Protein AF-A0A496LNA7-F1 (afdb_monomer)

Secondary structure (DSSP, 8-state):
--SHHHHHHHHHHHHHTTTTTTTTSPP-EEEEE-TTS-EEEEEE--STTS--HHHHHHHHHHHHH-HHHHHHHHHHHHHHHS----SHHHHHHS---HHHHHHHHHHH-TTTTTT-EEE-

Radius of gyration: 14.03 Å; Cα contacts (8 Å, |Δi|>4): 204; chains: 1; bounding box: 36×22×43 Å

Solvent-accessible surface area (backbone atoms only — not comparable to full-atom values): 6583 Å² total; per-residue (Å²): 130,92,49,73,68,53,48,41,49,50,8,52,55,46,7,57,79,20,56,77,55,8,54,94,46,75,52,36,14,11,24,31,24,41,65,85,68,50,79,56,28,72,26,39,18,53,37,62,96,47,46,52,13,56,65,50,12,50,51,48,29,46,35,71,74,30,66,65,56,35,55,50,48,41,52,50,48,21,73,76,70,74,50,82,64,93,48,74,74,53,58,77,74,48,89,55,61,46,68,63,52,53,53,49,46,75,76,62,48,81,68,76,64,64,70,39,47,76,31,111

Sequence (120 aa):
MINDEFYMSLAIKKAWEFQILTYPNPAVGCAVLDAGGRLLSVAAHKKAGFLHAEPSAILLALCQKCEAFLSDFLREYNAALGVKFESAAELENADLEPNFTYEYILQNHGDLLKGAKAYV

Structure (mmCIF, N/CA/C/O backbone):
data_AF-A0A496LNA7-F1
#
_entry.id   AF-A0A496LNA7-F1
#
loop_
_atom_site.group_PDB
_atom_site.id
_atom_site.type_symbol
_atom_site.label_atom_id
_atom_site.label_alt_id
_atom_site.label_comp_id
_atom_site.label_asym_id
_atom_site.label_entity_id
_atom_site.label_seq_id
_atom_site.pdbx_PDB_ins_code
_atom_site.Cartn_x
_atom_site.Cartn_y
_atom_site.Cartn_z
_atom_site.occupancy
_atom_site.B_iso_or_equiv
_atom_site.auth_seq_id
_atom_site.auth_comp_id
_atom_site.auth_asym_id
_atom_site.auth_atom_id
_atom_site.pdbx_PDB_model_num
ATOM 1 N N . MET A 1 1 ? 6.591 2.840 -24.702 1.00 69.06 1 MET A N 1
ATOM 2 C CA . MET A 1 1 ? 5.675 1.681 -24.664 1.00 69.06 1 MET A CA 1
ATOM 3 C C . MET A 1 1 ? 5.459 1.344 -23.200 1.00 69.06 1 MET A C 1
ATOM 5 O O . MET A 1 1 ? 6.440 1.363 -22.472 1.00 69.06 1 MET A O 1
ATOM 9 N N . ILE A 1 2 ? 4.220 1.140 -22.751 1.00 88.44 2 ILE A N 1
ATOM 10 C CA . ILE A 1 2 ? 3.958 0.703 -21.371 1.00 88.44 2 ILE A CA 1
ATOM 11 C C . ILE A 1 2 ? 4.195 -0.811 -21.327 1.00 88.44 2 ILE A C 1
ATOM 13 O O . ILE A 1 2 ? 3.586 -1.542 -22.103 1.00 88.44 2 ILE A O 1
ATOM 17 N N . ASN A 1 3 ? 5.125 -1.254 -20.486 1.00 94.38 3 ASN A N 1
ATOM 18 C CA . ASN A 1 3 ? 5.551 -2.645 -20.327 1.00 94.38 3 ASN A CA 1
ATOM 19 C C . ASN A 1 3 ? 5.994 -2.893 -18.870 1.00 94.38 3 ASN A C 1
ATOM 21 O O . ASN A 1 3 ? 5.956 -1.986 -18.039 1.00 94.38 3 ASN A O 1
ATOM 25 N N . ASP A 1 4 ? 6.435 -4.109 -18.563 1.00 97.56 4 ASP A N 1
ATOM 26 C CA . ASP A 1 4 ? 6.879 -4.484 -17.216 1.00 97.56 4 ASP A CA 1
ATOM 27 C C . ASP A 1 4 ? 8.045 -3.600 -16.710 1.00 97.56 4 ASP A C 1
ATOM 29 O O . ASP A 1 4 ? 8.050 -3.194 -15.548 1.00 97.56 4 ASP A O 1
ATOM 33 N N . GLU A 1 5 ? 8.975 -3.194 -17.586 1.00 98.06 5 GLU A N 1
ATOM 34 C CA . GLU A 1 5 ? 10.069 -2.267 -17.241 1.00 98.06 5 GLU A CA 1
ATOM 35 C C . GLU A 1 5 ? 9.561 -0.873 -16.850 1.00 98.06 5 GLU A C 1
ATOM 37 O O . GLU A 1 5 ? 10.091 -0.255 -15.926 1.00 98.06 5 GLU A O 1
ATOM 42 N N . PHE A 1 6 ? 8.514 -0.372 -17.515 1.00 97.81 6 PHE A N 1
ATOM 43 C CA . PHE A 1 6 ? 7.896 0.904 -17.164 1.00 97.81 6 PHE A CA 1
ATOM 44 C C . PHE A 1 6 ? 7.362 0.873 -15.729 1.00 97.81 6 PHE A C 1
ATOM 46 O O . PHE A 1 6 ? 7.680 1.771 -14.949 1.00 97.81 6 PHE A O 1
ATOM 53 N N . TYR A 1 7 ? 6.608 -0.162 -15.353 1.00 98.44 7 TYR A N 1
ATOM 54 C CA . TYR A 1 7 ? 6.044 -0.273 -14.006 1.00 98.44 7 TYR A CA 1
ATOM 55 C C . TYR A 1 7 ? 7.110 -0.538 -12.941 1.00 98.44 7 TYR A C 1
ATOM 57 O O . TYR A 1 7 ? 7.073 0.090 -11.884 1.00 98.44 7 TYR A O 1
ATOM 65 N N . MET A 1 8 ? 8.110 -1.369 -13.247 1.00 98.62 8 MET A N 1
ATOM 66 C CA . MET A 1 8 ? 9.272 -1.549 -12.376 1.00 98.62 8 MET A CA 1
ATOM 67 C C . MET A 1 8 ? 10.014 -0.222 -12.150 1.00 98.62 8 MET A C 1
ATOM 69 O O . MET A 1 8 ? 10.408 0.098 -11.030 1.00 98.62 8 MET A O 1
ATOM 73 N N . SER A 1 9 ? 10.124 0.627 -13.179 1.00 98.50 9 SER A N 1
ATOM 74 C CA . SER A 1 9 ? 10.732 1.954 -13.024 1.00 98.50 9 SER A CA 1
ATOM 75 C C . SER A 1 9 ? 9.948 2.871 -12.075 1.00 98.50 9 SER A C 1
ATOM 77 O O . SER A 1 9 ? 10.556 3.724 -11.430 1.00 98.50 9 SER A O 1
ATOM 79 N N . LEU A 1 10 ? 8.622 2.707 -11.959 1.00 98.56 10 LEU A N 1
ATOM 80 C CA . LEU A 1 10 ? 7.813 3.450 -10.986 1.00 98.56 10 LEU A CA 1
ATOM 81 C C . LEU A 1 10 ? 8.127 3.004 -9.555 1.00 98.56 10 LEU A C 1
ATOM 83 O O . LEU A 1 10 ? 8.335 3.861 -8.697 1.00 98.56 10 LEU A O 1
ATOM 87 N N 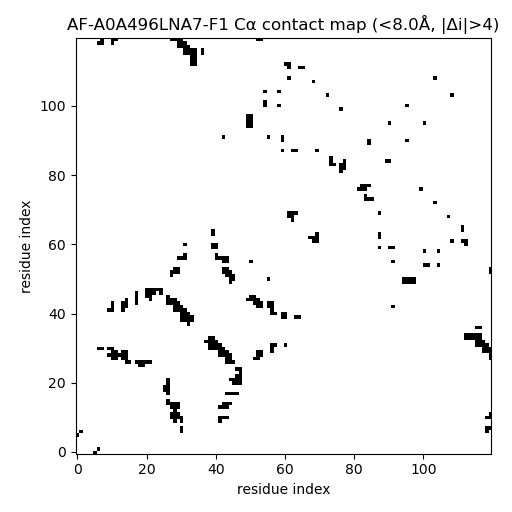. ALA A 1 11 ? 8.221 1.692 -9.316 1.00 98.69 11 ALA A N 1
ATOM 88 C CA . ALA A 1 11 ? 8.598 1.138 -8.017 1.00 98.69 11 ALA A CA 1
ATOM 89 C C . ALA A 1 11 ? 10.001 1.610 -7.595 1.00 98.69 11 ALA A C 1
ATOM 91 O O . ALA A 1 11 ? 10.159 2.175 -6.514 1.00 98.69 11 ALA A O 1
ATOM 92 N N . ILE A 1 12 ? 10.996 1.511 -8.485 1.00 98.69 12 ILE A N 1
ATOM 93 C CA . ILE A 1 12 ? 12.370 1.977 -8.222 1.00 98.69 12 ILE A CA 1
ATOM 94 C C . ILE A 1 12 ? 12.408 3.479 -7.909 1.00 98.69 12 ILE A C 1
ATOM 96 O O . ILE A 1 12 ? 13.065 3.896 -6.956 1.00 98.69 12 ILE A O 1
ATOM 100 N N . LYS A 1 13 ? 11.694 4.309 -8.683 1.00 98.62 13 LYS A N 1
ATOM 101 C CA . LYS A 1 13 ? 11.632 5.759 -8.430 1.00 98.62 13 LYS A CA 1
ATOM 102 C C . LYS A 1 13 ? 11.021 6.068 -7.067 1.00 98.62 13 LYS A C 1
ATOM 104 O O . LYS A 1 13 ? 11.567 6.902 -6.353 1.00 98.62 13 LYS A O 1
ATOM 109 N N . LYS A 1 14 ? 9.941 5.374 -6.692 1.00 98.25 14 LYS A N 1
ATOM 110 C CA . LYS A 1 14 ? 9.300 5.549 -5.383 1.00 98.25 14 LYS A CA 1
ATOM 111 C C . LYS A 1 14 ? 10.220 5.109 -4.243 1.00 98.25 14 LYS A C 1
ATOM 113 O O . LYS A 1 14 ? 10.301 5.800 -3.236 1.00 98.25 14 LYS A O 1
ATOM 118 N N . ALA A 1 15 ? 10.960 4.010 -4.413 1.00 98.38 15 ALA A N 1
ATOM 119 C CA . ALA A 1 15 ? 11.969 3.564 -3.449 1.00 98.38 15 ALA A CA 1
ATOM 120 C C . ALA A 1 15 ? 13.046 4.637 -3.215 1.00 98.38 15 ALA A C 1
ATOM 122 O O . ALA A 1 15 ? 13.450 4.889 -2.081 1.00 98.38 15 ALA A O 1
ATOM 123 N N . TRP A 1 16 ? 13.485 5.301 -4.289 1.00 98.00 16 TRP A N 1
ATOM 124 C CA . TRP A 1 16 ? 14.537 6.315 -4.237 1.00 98.00 16 TRP A CA 1
ATOM 125 C C . TRP A 1 16 ? 14.163 7.552 -3.409 1.00 98.00 16 TRP A C 1
ATOM 127 O O . TRP A 1 16 ? 15.049 8.186 -2.842 1.00 98.00 16 TRP A O 1
ATOM 137 N N . GLU A 1 17 ? 12.868 7.862 -3.268 1.00 97.25 17 GLU A N 1
ATOM 138 C CA . GLU A 1 17 ? 12.381 8.943 -2.391 1.00 97.25 17 GLU A CA 1
ATOM 139 C C . GLU A 1 17 ? 12.803 8.742 -0.921 1.00 97.25 17 GLU A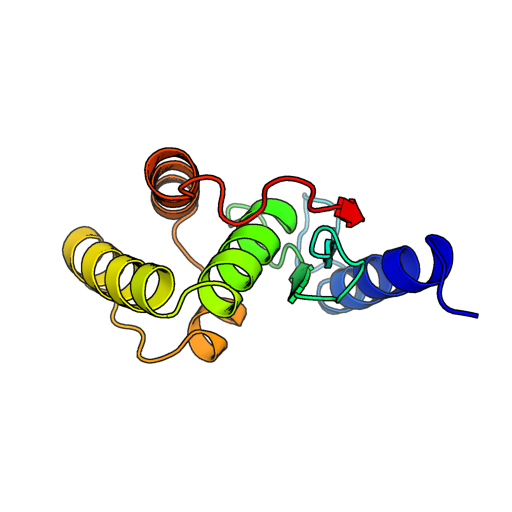 C 1
ATOM 141 O O . GLU A 1 17 ? 12.934 9.717 -0.184 1.00 97.25 17 GLU A O 1
ATOM 146 N N . PHE A 1 18 ? 13.057 7.495 -0.505 1.00 96.19 18 PHE A N 1
ATOM 147 C CA . PH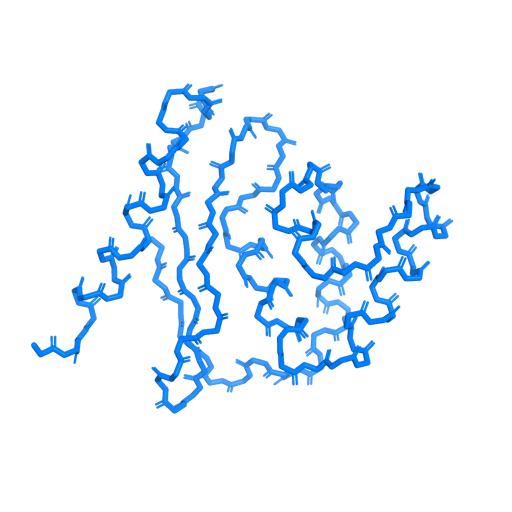E A 1 18 ? 13.392 7.120 0.874 1.00 96.19 18 PHE A CA 1
ATOM 148 C C . PHE A 1 18 ? 14.782 6.492 1.009 1.00 96.19 18 PHE A C 1
ATOM 150 O O . PHE A 1 18 ? 15.091 5.851 2.017 1.00 96.19 18 PHE A O 1
ATOM 157 N N . GLN A 1 19 ? 15.645 6.667 0.006 1.00 94.12 19 GLN A N 1
ATOM 158 C CA . GLN A 1 19 ? 17.002 6.134 0.047 1.00 94.12 19 GLN A CA 1
ATOM 159 C C . GLN A 1 19 ? 17.729 6.590 1.327 1.00 94.12 19 GLN A C 1
ATOM 161 O O . GLN A 1 19 ? 17.652 7.753 1.716 1.00 94.12 19 GLN A O 1
ATOM 166 N N . ILE A 1 20 ? 18.440 5.665 1.986 1.00 93.31 20 ILE A N 1
ATOM 167 C CA . ILE A 1 20 ? 19.160 5.851 3.267 1.00 93.31 20 ILE A CA 1
ATOM 168 C C . ILE A 1 20 ? 18.235 6.033 4.489 1.00 93.31 20 ILE A C 1
ATOM 170 O O . ILE A 1 20 ? 18.589 5.568 5.571 1.00 93.31 20 ILE A O 1
ATOM 174 N N . LEU A 1 21 ? 17.034 6.603 4.340 1.00 94.62 21 LEU A N 1
ATOM 175 C CA . LEU A 1 21 ? 16.067 6.774 5.438 1.00 94.62 21 LEU A CA 1
ATOM 176 C C . LEU A 1 21 ? 15.532 5.441 5.986 1.00 94.62 21 LEU A C 1
ATOM 178 O O . LEU A 1 21 ? 15.116 5.360 7.142 1.00 94.62 21 LEU A O 1
ATOM 182 N N . THR A 1 22 ? 15.586 4.384 5.178 1.00 95.06 22 THR A N 1
ATOM 183 C CA . THR A 1 22 ? 15.158 3.036 5.562 1.00 95.06 22 THR A CA 1
ATOM 184 C C . THR A 1 22 ? 16.211 2.233 6.325 1.00 95.06 22 THR A C 1
ATOM 186 O O . THR A 1 22 ? 15.894 1.137 6.777 1.00 95.06 22 THR A O 1
ATOM 189 N N . TYR A 1 23 ? 17.448 2.724 6.481 1.00 93.56 23 TYR A N 1
ATOM 190 C CA . TYR A 1 23 ? 18.542 1.948 7.083 1.00 93.56 23 TYR A CA 1
ATOM 191 C C . TYR A 1 23 ? 18.167 1.405 8.485 1.00 93.56 23 TYR A C 1
ATOM 193 O O . TYR A 1 23 ? 17.602 2.151 9.289 1.00 93.56 23 TYR A O 1
ATOM 201 N N . PRO A 1 24 ? 18.479 0.131 8.820 1.00 95.44 24 PRO A N 1
ATOM 202 C CA . PRO A 1 24 ? 19.310 -0.832 8.081 1.00 95.44 24 PRO A CA 1
ATOM 203 C C . PRO A 1 24 ? 18.606 -1.569 6.933 1.00 95.44 24 PRO A C 1
ATOM 205 O O . PRO A 1 24 ? 19.249 -2.346 6.230 1.00 95.44 24 PRO A O 1
ATOM 208 N N . ASN A 1 25 ? 17.311 -1.338 6.724 1.00 96.81 25 ASN A N 1
ATOM 209 C CA . ASN A 1 25 ? 16.553 -1.989 5.662 1.00 96.81 25 ASN A CA 1
ATOM 210 C C . ASN A 1 25 ? 16.860 -1.367 4.288 1.00 96.81 25 ASN A C 1
ATOM 212 O O . ASN A 1 25 ? 17.177 -0.172 4.196 1.00 96.81 25 ASN A O 1
ATOM 216 N N . PRO A 1 26 ? 16.729 -2.142 3.195 1.00 96.44 26 PRO A N 1
ATOM 217 C CA . PRO A 1 26 ? 16.823 -1.597 1.848 1.00 96.44 26 PRO A CA 1
ATOM 218 C C . PRO A 1 26 ? 15.672 -0.625 1.562 1.00 96.44 26 PRO A C 1
ATOM 220 O O . PRO A 1 26 ? 14.569 -0.763 2.095 1.00 96.44 26 PRO A O 1
ATOM 223 N N . ALA A 1 27 ? 15.924 0.334 0.673 1.00 97.69 27 ALA A N 1
ATOM 224 C CA . ALA A 1 27 ? 14.860 1.123 0.073 1.00 97.69 27 ALA A CA 1
ATOM 225 C C . ALA A 1 27 ? 14.133 0.251 -0.959 1.00 97.69 27 ALA A C 1
ATOM 227 O O . ALA A 1 27 ? 14.753 -0.232 -1.907 1.00 97.69 27 ALA A O 1
ATOM 228 N N . VAL A 1 28 ? 12.835 0.037 -0.757 1.00 98.50 28 VAL A N 1
ATOM 229 C CA . VAL A 1 28 ? 11.985 -0.819 -1.598 1.00 98.50 28 VAL A CA 1
ATOM 230 C C . VAL A 1 28 ? 10.755 -0.025 -2.005 1.00 98.50 28 VAL A C 1
ATOM 232 O O . VAL A 1 28 ? 10.203 0.715 -1.190 1.00 98.50 28 VAL A O 1
ATOM 235 N N . GLY A 1 29 ? 10.330 -0.177 -3.255 1.00 98.62 29 GLY A N 1
ATOM 236 C CA . GLY A 1 29 ? 9.092 0.383 -3.782 1.00 98.62 29 GLY A CA 1
ATOM 237 C C . GLY A 1 29 ? 8.200 -0.734 -4.298 1.00 98.62 29 GLY A C 1
ATOM 238 O O . GLY A 1 29 ? 8.680 -1.816 -4.591 1.00 98.62 29 GLY A O 1
ATOM 239 N N . CYS A 1 30 ? 6.901 -0.488 -4.397 1.00 98.81 30 CYS A N 1
ATOM 240 C CA . CYS A 1 30 ? 5.948 -1.448 -4.927 1.00 98.81 30 CYS A CA 1
ATOM 241 C C . CYS A 1 30 ? 4.893 -0.718 -5.752 1.00 98.81 30 CYS A C 1
ATOM 243 O O . CYS A 1 30 ? 4.290 0.240 -5.269 1.00 98.81 30 CYS A O 1
ATOM 245 N N . ALA A 1 31 ? 4.670 -1.167 -6.984 1.00 98.81 31 ALA A N 1
ATOM 246 C CA . ALA A 1 31 ? 3.580 -0.716 -7.840 1.00 98.81 31 ALA A CA 1
ATOM 247 C C . ALA A 1 31 ? 2.560 -1.845 -8.019 1.00 98.81 31 ALA A C 1
ATOM 249 O O . A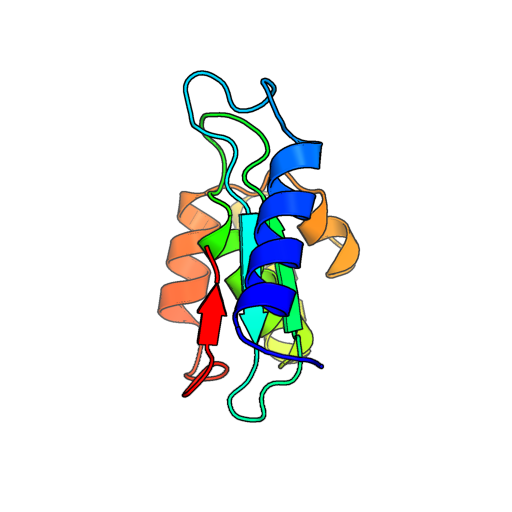LA A 1 31 ? 2.942 -2.962 -8.364 1.00 98.81 31 ALA A O 1
ATOM 250 N N . VAL A 1 32 ? 1.269 -1.554 -7.839 1.00 98.81 32 VAL A N 1
ATOM 251 C CA . VAL A 1 32 ? 0.181 -2.539 -7.978 1.00 98.81 32 VAL A CA 1
ATOM 252 C C . VAL A 1 32 ? -0.716 -2.165 -9.149 1.00 98.81 32 VAL A C 1
ATOM 254 O O . VAL A 1 32 ? -1.201 -1.038 -9.240 1.00 98.81 32 VAL A O 1
ATOM 257 N N . LEU A 1 33 ? -0.961 -3.123 -10.038 1.00 98.62 33 LEU A N 1
ATOM 258 C CA . LEU A 1 33 ? -1.907 -3.022 -11.146 1.00 98.62 33 LEU A CA 1
ATOM 259 C C . LEU A 1 33 ? -3.122 -3.903 -10.884 1.00 98.62 33 LEU A C 1
ATOM 261 O O . LEU A 1 33 ? -2.986 -4.977 -10.304 1.00 98.62 33 LEU A O 1
ATOM 265 N N . ASP A 1 34 ? -4.288 -3.517 -11.393 1.00 98.12 34 ASP A N 1
ATOM 266 C CA . ASP A 1 34 ? -5.399 -4.462 -11.499 1.00 98.12 34 ASP A CA 1
ATOM 267 C C . ASP A 1 34 ? -5.213 -5.475 -12.636 1.00 98.12 34 ASP A C 1
ATOM 269 O O . ASP A 1 34 ? -4.275 -5.394 -13.431 1.00 98.12 34 ASP A O 1
ATOM 273 N N . ALA A 1 35 ? -6.139 -6.432 -12.728 1.00 97.38 35 ALA A N 1
ATOM 274 C CA . ALA A 1 35 ? -6.132 -7.477 -13.751 1.00 97.38 35 ALA A CA 1
ATOM 275 C C . ALA A 1 35 ? -6.189 -6.944 -15.198 1.00 97.38 35 ALA A C 1
ATOM 277 O O . ALA A 1 35 ? -5.835 -7.665 -16.128 1.00 97.38 35 ALA A O 1
ATOM 278 N N . GLY A 1 36 ? -6.622 -5.694 -15.401 1.00 96.31 36 GLY A N 1
ATOM 279 C CA . GLY A 1 36 ? -6.622 -5.021 -16.700 1.00 96.31 36 GLY A CA 1
ATOM 280 C C . GLY A 1 36 ? -5.330 -4.253 -17.000 1.00 96.31 36 GLY A C 1
ATOM 281 O O . GLY A 1 36 ? -5.241 -3.608 -18.042 1.00 96.31 36 GLY A O 1
ATOM 282 N N . GLY A 1 37 ? -4.342 -4.281 -16.099 1.00 96.19 37 GLY A N 1
ATOM 283 C CA . GLY A 1 37 ? -3.087 -3.538 -16.228 1.00 96.19 37 GLY A CA 1
ATOM 284 C C . GLY A 1 37 ? -3.184 -2.060 -15.833 1.00 96.19 37 GLY A C 1
ATOM 285 O O . GLY A 1 37 ? -2.227 -1.306 -16.035 1.00 96.19 37 GLY A O 1
ATOM 286 N N . ARG A 1 38 ? -4.306 -1.609 -15.255 1.00 96.88 38 ARG A N 1
ATOM 287 C CA . ARG A 1 38 ? -4.434 -0.232 -14.760 1.00 96.88 38 ARG A CA 1
ATOM 288 C C . ARG A 1 38 ? -3.678 -0.091 -13.442 1.00 96.88 38 ARG A C 1
ATOM 290 O O . ARG A 1 38 ? -3.908 -0.866 -12.518 1.00 96.88 38 ARG A O 1
ATOM 297 N N . LEU A 1 39 ? -2.821 0.926 -13.350 1.00 98.38 39 LEU A N 1
ATOM 298 C CA . LEU A 1 39 ? -2.099 1.260 -12.122 1.00 98.38 39 LEU A CA 1
ATOM 299 C C . LEU A 1 39 ? -3.073 1.686 -11.024 1.00 98.38 39 LEU A C 1
ATOM 301 O O . LEU A 1 39 ? -3.894 2.580 -11.239 1.00 98.38 39 LEU A O 1
ATOM 305 N N . LEU A 1 40 ? -2.969 1.038 -9.866 1.00 98.50 40 LEU A N 1
ATOM 306 C CA . LEU A 1 40 ? -3.789 1.329 -8.699 1.00 98.50 40 LEU A CA 1
ATOM 307 C C . LEU A 1 40 ? -3.044 2.167 -7.665 1.00 98.50 40 LEU A C 1
ATOM 309 O O . LEU A 1 40 ? -3.551 3.182 -7.195 1.00 98.50 40 LEU A O 1
ATOM 313 N N . SER A 1 41 ? -1.820 1.767 -7.338 1.00 98.62 41 SER A N 1
ATOM 314 C CA . SER A 1 41 ? -1.014 2.424 -6.313 1.00 98.62 41 SER A CA 1
ATOM 315 C C . SER A 1 41 ? 0.477 2.252 -6.589 1.00 98.62 41 SER A C 1
ATOM 317 O O . SER A 1 41 ? 0.897 1.328 -7.293 1.00 98.62 41 SER A O 1
ATOM 319 N N . VAL A 1 42 ? 1.274 3.156 -6.014 1.00 98.62 42 VAL A N 1
ATOM 320 C CA . VAL A 1 42 ? 2.727 3.019 -5.891 1.00 98.62 42 VAL A CA 1
ATOM 321 C C . VAL A 1 42 ? 3.126 3.482 -4.492 1.00 98.62 42 VAL A C 1
ATOM 323 O O . VAL A 1 42 ? 2.837 4.617 -4.124 1.00 98.62 42 VAL A O 1
ATOM 326 N N . ALA A 1 43 ? 3.786 2.630 -3.713 1.00 98.25 43 ALA A N 1
ATOM 327 C CA . ALA A 1 43 ? 4.242 2.949 -2.359 1.00 98.25 43 ALA A CA 1
ATOM 328 C C . ALA A 1 43 ? 5.701 2.530 -2.153 1.00 98.25 43 ALA A C 1
ATOM 330 O O . ALA A 1 43 ? 6.262 1.803 -2.968 1.00 98.25 43 ALA A O 1
ATOM 331 N N . ALA A 1 44 ? 6.320 2.992 -1.070 1.00 98.00 44 ALA A N 1
ATOM 332 C CA . ALA A 1 44 ? 7.678 2.613 -0.698 1.00 98.00 44 ALA A CA 1
ATOM 333 C C . ALA A 1 44 ? 7.803 2.397 0.807 1.00 98.00 44 ALA A C 1
ATOM 335 O O . ALA A 1 44 ? 7.057 2.982 1.594 1.00 98.00 44 ALA A O 1
ATOM 336 N N . HIS A 1 45 ? 8.766 1.565 1.196 1.00 97.81 45 HIS A N 1
ATOM 337 C CA . HIS A 1 45 ? 9.194 1.467 2.583 1.00 97.81 45 HIS A CA 1
ATOM 338 C C . HIS A 1 45 ? 9.895 2.769 2.976 1.00 97.81 45 HIS A C 1
ATOM 340 O O . HIS A 1 45 ? 10.807 3.210 2.279 1.00 97.81 45 HIS A O 1
ATOM 346 N N . LYS A 1 46 ? 9.470 3.386 4.081 1.00 96.44 46 LYS A N 1
ATOM 347 C CA . LYS A 1 46 ? 9.935 4.731 4.461 1.00 96.44 46 LYS A CA 1
ATOM 348 C C . LYS A 1 46 ? 10.938 4.742 5.604 1.00 96.44 46 LYS A C 1
ATOM 350 O O . LYS A 1 46 ? 11.765 5.646 5.682 1.00 96.44 46 LYS A O 1
ATOM 355 N N . LYS A 1 47 ? 10.839 3.766 6.509 1.00 95.31 47 LYS A N 1
ATOM 356 C CA . LYS A 1 47 ? 11.554 3.766 7.787 1.00 95.31 47 LYS A CA 1
ATOM 357 C C . LYS A 1 47 ? 11.603 2.369 8.394 1.00 95.31 47 LYS A C 1
ATOM 359 O O . LYS A 1 47 ? 10.581 1.687 8.456 1.00 95.31 47 LYS A O 1
ATOM 364 N N . ALA A 1 48 ? 12.765 1.979 8.912 1.00 95.88 48 ALA A N 1
ATOM 365 C CA . ALA A 1 48 ? 12.935 0.700 9.596 1.00 95.88 48 ALA A CA 1
ATOM 366 C C . ALA A 1 48 ? 11.944 0.535 10.765 1.00 95.88 48 ALA A C 1
ATOM 368 O O . ALA A 1 48 ? 11.728 1.460 11.549 1.00 95.88 48 ALA A O 1
ATOM 369 N N . GLY A 1 49 ? 11.351 -0.656 10.876 1.00 94.44 49 GLY A N 1
ATOM 370 C CA . GLY A 1 49 ? 10.338 -0.979 11.889 1.00 94.44 49 GLY A CA 1
ATOM 371 C C . GLY A 1 49 ? 8.895 -0.619 11.510 1.00 94.44 49 GLY A C 1
ATOM 372 O O . GLY A 1 49 ? 7.992 -0.919 12.282 1.00 94.44 49 GLY A O 1
ATOM 373 N N . PHE A 1 50 ? 8.671 -0.020 10.337 1.00 96.12 50 PHE A N 1
ATOM 374 C CA . PHE A 1 50 ? 7.341 0.296 9.803 1.00 96.12 50 PHE A CA 1
ATOM 375 C C . PHE A 1 50 ? 7.012 -0.568 8.580 1.00 96.12 50 PHE A C 1
ATOM 377 O O . PHE A 1 50 ? 7.819 -1.398 8.154 1.00 96.12 50 PHE A O 1
ATOM 384 N N . LEU A 1 51 ? 5.816 -0.380 8.015 1.00 97.12 51 LEU A N 1
ATOM 385 C CA . LEU A 1 51 ? 5.329 -1.150 6.873 1.00 97.12 51 LEU A CA 1
ATOM 386 C C . LEU A 1 51 ? 6.334 -1.202 5.718 1.00 97.12 51 LEU A C 1
ATOM 388 O O . LEU A 1 51 ? 6.949 -0.200 5.342 1.00 97.12 51 LEU A O 1
ATOM 392 N N . HIS A 1 52 ? 6.460 -2.388 5.124 1.00 97.56 52 HIS A N 1
ATOM 393 C CA . HIS A 1 52 ? 7.161 -2.565 3.857 1.00 97.56 52 HIS A CA 1
ATOM 394 C C . HIS A 1 52 ? 6.374 -1.901 2.708 1.00 97.56 52 HIS A C 1
ATOM 396 O O . HIS A 1 52 ? 5.249 -1.415 2.885 1.00 97.56 52 HIS A O 1
ATOM 402 N N . ALA A 1 53 ? 6.962 -1.865 1.513 1.00 98.19 53 ALA A N 1
ATOM 403 C CA . ALA A 1 53 ? 6.340 -1.227 0.356 1.00 98.19 53 ALA A CA 1
ATOM 404 C C . ALA A 1 53 ? 5.064 -1.959 -0.091 1.00 98.19 53 ALA A C 1
ATOM 406 O O . ALA A 1 53 ? 4.060 -1.323 -0.405 1.00 98.19 53 ALA A O 1
ATOM 407 N N . GLU A 1 54 ? 5.091 -3.290 -0.083 1.00 98.50 54 GLU A N 1
ATOM 408 C CA . GLU A 1 54 ? 4.030 -4.172 -0.562 1.00 98.50 54 GLU A CA 1
ATOM 409 C C . GLU A 1 54 ? 2.712 -4.024 0.208 1.00 98.50 54 GLU A C 1
ATOM 411 O O . GLU A 1 54 ? 1.709 -3.725 -0.440 1.00 98.50 54 GLU A O 1
ATOM 416 N N . PRO A 1 55 ? 2.654 -4.166 1.551 1.00 98.06 55 PRO A N 1
ATOM 417 C CA . PRO A 1 55 ? 1.403 -3.972 2.288 1.00 98.06 55 PRO A CA 1
ATOM 418 C C . PRO A 1 55 ? 0.858 -2.550 2.136 1.00 98.06 55 PRO A C 1
ATOM 420 O O . PRO A 1 55 ? -0.351 -2.376 2.023 1.00 98.06 55 PRO A O 1
ATOM 423 N N . SER A 1 56 ? 1.732 -1.540 2.060 1.00 98.19 56 SER A N 1
ATOM 424 C CA . SER A 1 56 ? 1.318 -0.149 1.848 1.00 98.19 56 SER A CA 1
ATOM 425 C C . SER A 1 56 ? 0.677 0.029 0.469 1.00 98.19 56 SER A C 1
ATOM 427 O O . SER A 1 56 ? -0.404 0.602 0.347 1.00 98.19 56 SER A O 1
ATOM 429 N N . ALA A 1 57 ? 1.302 -0.510 -0.583 1.00 98.62 57 ALA A N 1
ATOM 430 C CA . ALA A 1 57 ? 0.759 -0.455 -1.935 1.00 98.62 57 ALA A CA 1
ATOM 431 C C . ALA A 1 57 ? -0.553 -1.249 -2.047 1.00 98.62 57 ALA A C 1
ATOM 433 O O . ALA A 1 57 ? -1.507 -0.764 -2.658 1.00 98.62 57 ALA A O 1
ATOM 434 N N . ILE A 1 58 ? -0.638 -2.429 -1.425 1.00 98.75 58 ILE A N 1
ATOM 435 C CA . ILE A 1 58 ? -1.853 -3.254 -1.391 1.00 98.75 58 ILE A CA 1
ATOM 436 C C . ILE A 1 58 ? -2.988 -2.527 -0.666 1.00 98.75 58 ILE A C 1
ATOM 438 O O . ILE A 1 58 ? -4.088 -2.461 -1.213 1.00 98.75 58 ILE A O 1
ATOM 442 N N . LEU A 1 59 ? -2.733 -1.935 0.506 1.00 98.75 59 LEU A N 1
ATOM 443 C CA . LEU A 1 59 ? -3.732 -1.160 1.246 1.00 98.75 59 LEU A CA 1
ATOM 444 C C . LEU A 1 59 ? -4.300 -0.033 0.381 1.00 98.75 59 LEU A C 1
ATOM 446 O O . LEU A 1 59 ? -5.511 0.071 0.208 1.00 98.75 59 LEU A O 1
ATOM 450 N N . LEU A 1 60 ? -3.422 0.780 -0.212 1.00 98.62 60 LEU A N 1
ATOM 451 C CA . LEU A 1 60 ? -3.831 1.893 -1.068 1.00 98.62 60 LEU A CA 1
ATOM 452 C C . LEU A 1 60 ? -4.603 1.407 -2.302 1.00 98.62 60 LEU A C 1
ATOM 454 O O . LEU A 1 60 ? -5.597 2.024 -2.682 1.00 98.62 60 LEU A O 1
ATOM 458 N N . ALA A 1 61 ? -4.199 0.282 -2.898 1.00 98.69 61 ALA A N 1
ATOM 459 C CA . ALA A 1 61 ? -4.910 -0.323 -4.021 1.00 98.69 61 ALA A CA 1
ATOM 460 C C . ALA A 1 61 ? -6.312 -0.819 -3.626 1.00 98.69 61 ALA A C 1
ATOM 462 O O . ALA A 1 61 ? -7.259 -0.617 -4.386 1.00 98.69 61 ALA A O 1
ATOM 463 N N . LEU A 1 62 ? -6.468 -1.430 -2.446 1.00 98.69 62 LEU A N 1
ATOM 464 C CA . LEU A 1 62 ? -7.765 -1.858 -1.909 1.00 98.69 62 LEU A CA 1
ATOM 465 C C . LEU A 1 62 ? -8.678 -0.657 -1.636 1.00 98.69 62 LEU A C 1
ATOM 467 O O . LEU A 1 62 ? -9.816 -0.641 -2.107 1.00 98.69 62 LEU A O 1
ATOM 471 N N . CYS A 1 63 ? -8.156 0.383 -0.979 1.00 98.25 63 CYS A N 1
ATOM 472 C CA . CYS A 1 63 ? -8.871 1.637 -0.735 1.00 98.25 63 CYS A CA 1
ATOM 473 C C . CYS A 1 63 ? -9.317 2.314 -2.039 1.00 98.25 63 CYS A C 1
ATOM 475 O O . CYS A 1 63 ? -10.432 2.821 -2.129 1.00 98.25 63 CYS A O 1
ATOM 477 N N . GLN A 1 64 ? -8.474 2.302 -3.074 1.00 97.81 64 GLN A N 1
ATOM 478 C CA . GLN A 1 64 ? -8.824 2.857 -4.382 1.00 97.81 64 GLN A CA 1
ATOM 479 C C . GLN A 1 64 ? -9.852 1.988 -5.133 1.00 97.81 64 GLN A C 1
ATOM 481 O O . GLN A 1 64 ? -10.639 2.499 -5.930 1.00 97.81 64 GLN A O 1
ATOM 486 N N . LYS A 1 65 ? -9.847 0.666 -4.918 1.00 97.56 65 LYS A N 1
ATOM 487 C CA . LYS A 1 65 ? -10.799 -0.267 -5.538 1.00 97.56 65 LYS A CA 1
ATOM 488 C C . LYS A 1 65 ? -12.178 -0.228 -4.897 1.00 97.56 65 LYS A C 1
ATOM 490 O O . LYS A 1 65 ? -13.157 -0.469 -5.602 1.00 97.56 65 LYS A O 1
ATOM 495 N N . CYS A 1 66 ? -12.254 0.031 -3.597 1.00 97.75 66 CYS A N 1
ATOM 496 C CA . CYS A 1 66 ? -13.486 -0.067 -2.835 1.00 97.75 66 CYS A CA 1
ATOM 497 C C . CYS A 1 66 ? -13.546 1.019 -1.756 1.00 97.75 66 CYS A C 1
ATOM 499 O O . CYS A 1 66 ? -12.826 0.968 -0.761 1.00 97.75 66 CYS A O 1
ATOM 501 N N . GLU A 1 67 ? -14.464 1.970 -1.928 1.00 97.19 67 GLU A N 1
ATOM 502 C CA . GLU A 1 67 ? -14.711 3.029 -0.943 1.00 97.19 67 GLU A CA 1
ATOM 503 C C . GLU A 1 67 ? -15.169 2.458 0.408 1.00 97.19 67 GLU A C 1
ATOM 505 O O . GLU A 1 67 ? -14.754 2.954 1.453 1.00 97.19 67 GLU A O 1
ATOM 510 N N . ALA A 1 68 ? -15.950 1.369 0.398 1.00 98.00 68 ALA A N 1
ATOM 511 C CA . ALA A 1 68 ? -16.364 0.693 1.626 1.00 98.00 68 ALA A CA 1
ATOM 512 C C . ALA A 1 68 ? -15.151 0.159 2.406 1.00 98.00 68 ALA A C 1
ATOM 514 O O . ALA A 1 68 ? -15.032 0.453 3.592 1.00 98.00 68 ALA A O 1
ATOM 515 N N . PHE A 1 69 ? -14.200 -0.498 1.725 1.00 98.50 69 PHE A N 1
ATOM 516 C CA . PHE A 1 69 ? -12.956 -0.973 2.342 1.00 98.50 69 PHE A CA 1
ATOM 517 C C . PHE A 1 69 ? -12.174 0.177 2.991 1.00 98.50 69 PHE A C 1
ATOM 519 O O . PHE A 1 69 ? -11.726 0.046 4.126 1.00 98.50 69 PHE A O 1
ATOM 526 N N . LEU A 1 70 ? -12.049 1.322 2.305 1.00 98.38 70 LEU A N 1
ATOM 527 C CA . LEU A 1 70 ? -11.425 2.512 2.889 1.00 98.38 70 LEU A CA 1
ATOM 528 C C . LEU A 1 70 ? -12.176 2.954 4.150 1.00 98.38 70 LEU A C 1
ATOM 530 O O . LEU A 1 70 ? -11.566 3.106 5.203 1.00 98.38 70 LEU A O 1
ATOM 534 N N . SER A 1 71 ? -13.492 3.151 4.062 1.00 98.25 71 SER A N 1
ATOM 535 C CA . SER A 1 71 ? -14.288 3.644 5.191 1.00 98.25 71 SER A CA 1
ATOM 536 C C . SER A 1 71 ? -14.243 2.711 6.408 1.00 98.25 71 SER A C 1
ATOM 538 O O . SER A 1 71 ? -14.141 3.184 7.543 1.00 98.25 71 SER A O 1
ATOM 540 N N . ASP A 1 72 ? -14.250 1.398 6.176 1.00 98.56 72 ASP A N 1
ATOM 541 C CA . ASP A 1 72 ? -14.166 0.385 7.220 1.00 98.56 72 ASP A CA 1
ATOM 542 C C . ASP A 1 72 ? -12.763 0.358 7.842 1.00 98.56 72 ASP A C 1
ATOM 544 O O . ASP A 1 72 ? -12.652 0.370 9.069 1.00 98.56 72 ASP A O 1
ATOM 548 N N . PHE A 1 73 ? -11.700 0.448 7.032 1.00 98.62 73 PHE A N 1
ATOM 549 C CA . PHE A 1 73 ? -10.325 0.528 7.531 1.00 98.62 73 PHE A CA 1
ATOM 550 C C . PHE A 1 73 ? -10.122 1.755 8.421 1.00 98.62 73 PHE A C 1
ATOM 552 O O . PHE A 1 73 ? -9.628 1.626 9.538 1.00 98.62 73 PHE A O 1
ATOM 559 N N . LEU A 1 74 ? -10.537 2.945 7.966 1.00 98.44 74 LEU A N 1
ATOM 560 C CA . LEU A 1 74 ? -10.391 4.186 8.739 1.00 98.44 74 LEU A CA 1
ATOM 561 C C . LEU A 1 74 ? -11.130 4.097 10.083 1.00 98.44 74 LEU A C 1
ATOM 563 O O . LEU A 1 74 ? -10.614 4.538 11.114 1.00 98.44 74 LEU A O 1
ATOM 567 N N . ARG A 1 75 ? -12.334 3.508 10.085 1.00 98.50 75 ARG A N 1
ATOM 568 C CA . ARG A 1 75 ? -13.138 3.305 11.297 1.00 98.50 75 ARG A CA 1
ATOM 569 C C . ARG A 1 75 ? -12.455 2.346 12.267 1.00 98.50 75 ARG A C 1
ATOM 571 O O . ARG A 1 75 ? -12.360 2.656 13.454 1.00 98.50 75 ARG A O 1
ATOM 578 N N . GLU A 1 76 ? -12.004 1.194 11.784 1.00 98.56 76 GLU A N 1
ATOM 579 C CA . GLU A 1 76 ? -11.422 0.150 12.628 1.00 98.56 76 GLU A CA 1
ATOM 580 C C . GLU A 1 76 ? -10.030 0.519 13.134 1.00 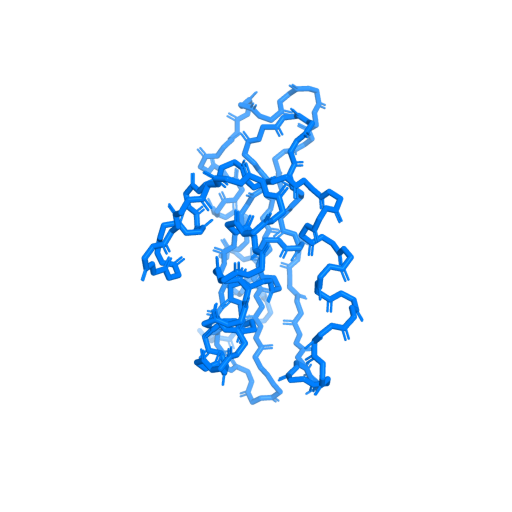98.56 76 GLU A C 1
ATOM 582 O O . GLU A 1 76 ? -9.733 0.291 14.305 1.00 98.56 76 GLU A O 1
ATOM 587 N N . TYR A 1 77 ? -9.217 1.183 12.310 1.00 98.50 77 TYR A N 1
ATOM 588 C CA . TYR A 1 77 ? -7.915 1.704 12.722 1.00 98.50 77 TYR A CA 1
ATOM 589 C C . TYR A 1 77 ? -8.063 2.715 13.867 1.00 98.50 77 TYR A C 1
ATOM 591 O O . TYR A 1 77 ? -7.376 2.617 14.885 1.00 98.50 77 TYR A O 1
ATOM 599 N N . ASN A 1 78 ? -9.016 3.647 13.755 1.00 98.44 78 ASN A N 1
ATOM 600 C CA . ASN A 1 78 ? -9.318 4.593 14.828 1.00 98.44 78 ASN A CA 1
ATOM 601 C C . ASN A 1 78 ? -9.832 3.886 16.091 1.00 98.44 78 ASN A C 1
ATOM 603 O O . ASN A 1 78 ? -9.409 4.214 17.195 1.00 98.44 78 ASN A O 1
ATOM 607 N N . ALA A 1 79 ? -10.709 2.891 15.948 1.00 98.50 79 ALA A N 1
ATOM 608 C CA . ALA A 1 79 ? -11.215 2.135 17.091 1.00 98.50 79 ALA A CA 1
ATOM 609 C C . ALA A 1 79 ? -10.106 1.359 17.826 1.00 98.50 79 ALA A C 1
ATOM 611 O O . ALA A 1 79 ? -10.124 1.289 19.053 1.00 98.50 79 ALA A O 1
ATOM 612 N N . ALA A 1 80 ? -9.143 0.798 17.091 1.00 98.19 80 ALA A N 1
ATOM 613 C CA . ALA A 1 80 ? -8.064 -0.005 17.656 1.00 98.19 80 ALA A CA 1
ATOM 614 C C . ALA A 1 80 ? -6.918 0.835 18.242 1.00 98.19 80 ALA A C 1
ATOM 616 O O . ALA A 1 80 ? -6.345 0.460 19.264 1.00 98.19 80 ALA A O 1
ATOM 617 N N . LEU A 1 81 ? -6.569 1.956 17.600 1.00 98.06 81 LEU A N 1
ATOM 618 C CA . LEU A 1 81 ? -5.338 2.704 17.888 1.00 98.06 81 LEU A CA 1
ATOM 619 C C . LEU A 1 81 ? -5.578 4.159 18.313 1.00 98.06 81 LEU A C 1
ATOM 621 O O . LEU A 1 81 ? -4.631 4.852 18.678 1.00 98.06 81 LEU A O 1
ATOM 625 N N . GLY A 1 82 ? -6.822 4.645 18.273 1.00 97.69 82 GLY A N 1
ATOM 626 C CA . GLY A 1 82 ? -7.179 6.023 18.633 1.00 97.69 82 GLY A CA 1
ATOM 627 C C . GLY A 1 82 ? -6.666 7.086 17.654 1.00 97.69 82 GLY A C 1
ATOM 628 O O . GLY A 1 82 ? -6.655 8.271 17.986 1.00 97.69 82 GLY A O 1
ATOM 629 N N . VAL A 1 83 ? -6.212 6.674 16.466 1.00 96.81 83 VAL A N 1
ATOM 630 C CA . VAL A 1 83 ? -5.707 7.563 15.413 1.00 96.81 83 VAL A CA 1
ATOM 631 C C . VAL A 1 83 ? -6.759 7.688 14.321 1.00 96.81 83 VAL A C 1
ATOM 633 O O . VAL A 1 83 ? -7.168 6.695 13.720 1.00 96.81 83 VAL A O 1
ATOM 636 N N . LYS A 1 84 ? -7.177 8.922 14.041 1.00 96.44 84 LYS A N 1
ATOM 637 C CA . LYS A 1 84 ? -8.175 9.226 13.018 1.00 96.44 84 LYS A CA 1
ATOM 638 C C . LYS A 1 84 ? -7.499 9.682 11.726 1.00 96.44 84 LYS A C 1
ATOM 640 O O . LYS A 1 84 ? -6.664 10.581 11.759 1.00 96.44 84 LYS A O 1
ATOM 645 N N . PHE A 1 85 ? -7.948 9.111 10.615 1.00 96.75 85 PHE A N 1
ATOM 646 C CA . PHE A 1 85 ? -7.635 9.550 9.258 1.00 96.75 85 PHE A CA 1
ATOM 647 C C . PHE A 1 85 ? -8.934 9.884 8.519 1.00 96.75 85 PHE A C 1
ATOM 649 O O . PHE A 1 85 ? -9.969 9.263 8.778 1.00 96.75 85 PHE A O 1
ATOM 656 N N . GLU A 1 86 ? -8.894 10.851 7.608 1.00 92.81 86 GLU A N 1
ATOM 657 C CA . GLU A 1 86 ? -10.076 11.310 6.863 1.00 92.81 86 GLU A CA 1
ATOM 658 C C . GLU A 1 86 ? -10.081 10.859 5.400 1.00 92.81 86 GLU A C 1
ATOM 660 O O . GLU A 1 86 ? -11.131 10.852 4.758 1.00 92.81 86 GLU A O 1
ATOM 665 N N . SER A 1 87 ? -8.929 10.453 4.856 1.00 92.81 87 SER A N 1
ATOM 666 C CA . SER A 1 87 ? -8.821 10.057 3.451 1.00 92.81 87 SER A CA 1
ATOM 667 C C . SER A 1 87 ? -7.686 9.069 3.180 1.00 92.81 87 SER A C 1
ATOM 669 O O . SER A 1 87 ? -6.732 8.951 3.947 1.00 92.81 87 SER A O 1
ATOM 671 N N . ALA A 1 88 ? -7.741 8.403 2.022 1.00 90.69 88 ALA A N 1
ATOM 672 C CA . ALA A 1 88 ? -6.658 7.534 1.556 1.00 90.69 88 ALA A CA 1
ATOM 673 C C . ALA A 1 88 ? -5.324 8.282 1.340 1.00 90.69 88 ALA A C 1
ATOM 675 O O . ALA A 1 88 ? -4.262 7.680 1.469 1.00 90.69 88 ALA A O 1
ATOM 676 N N . ALA A 1 89 ? -5.361 9.587 1.044 1.00 92.88 89 ALA A N 1
ATOM 677 C CA . ALA A 1 89 ? -4.153 10.396 0.859 1.00 92.88 89 ALA A CA 1
ATOM 678 C C . ALA A 1 89 ? -3.363 10.578 2.169 1.00 92.88 89 ALA A C 1
ATOM 680 O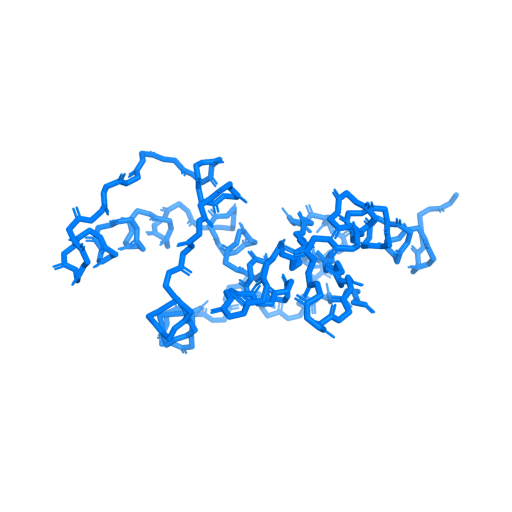 O . ALA A 1 89 ? -2.136 10.688 2.153 1.00 92.88 89 ALA A O 1
ATOM 681 N N . GLU A 1 90 ? -4.052 10.576 3.313 1.00 95.69 90 GLU A N 1
ATOM 682 C CA . GLU A 1 90 ? -3.400 10.596 4.624 1.00 95.69 90 GLU A CA 1
ATOM 683 C C . GLU A 1 90 ? -2.726 9.257 4.928 1.00 95.69 90 GLU A C 1
ATOM 685 O O . GLU A 1 90 ? -1.610 9.244 5.445 1.00 95.69 90 GLU A O 1
ATOM 690 N N . LEU A 1 91 ? -3.348 8.140 4.527 1.00 95.81 91 LEU A N 1
ATOM 691 C CA . LEU A 1 91 ? -2.773 6.801 4.689 1.00 95.81 91 LEU A CA 1
ATOM 692 C C . LEU A 1 91 ? -1.453 6.641 3.932 1.00 95.81 91 LEU A C 1
ATOM 694 O O . LEU A 1 91 ? -0.542 6.000 4.444 1.00 95.81 91 LEU A O 1
ATOM 698 N N . GLU A 1 92 ? -1.319 7.246 2.745 1.00 91.44 92 GLU A N 1
ATOM 699 C CA . GLU A 1 92 ? -0.069 7.189 1.975 1.00 91.44 92 GLU A CA 1
ATOM 700 C C . GLU A 1 92 ? 1.108 7.747 2.776 1.00 91.44 92 GLU A C 1
ATOM 702 O O . GLU A 1 92 ? 2.225 7.256 2.634 1.00 91.44 92 GLU A O 1
ATOM 707 N N . ASN A 1 93 ? 0.877 8.754 3.621 1.00 88.12 93 ASN A N 1
ATOM 708 C CA . ASN A 1 93 ? 1.916 9.457 4.370 1.00 88.12 93 ASN A CA 1
ATOM 709 C C . ASN A 1 93 ? 2.034 9.031 5.834 1.00 88.12 93 ASN A C 1
ATOM 711 O O . ASN A 1 93 ? 2.992 9.427 6.495 1.00 88.12 93 ASN A O 1
ATOM 715 N N . ALA A 1 94 ? 1.108 8.209 6.315 1.00 93.94 94 ALA A N 1
ATOM 716 C CA . ALA A 1 94 ? 1.066 7.768 7.693 1.00 93.94 94 ALA A CA 1
ATOM 717 C C . ALA A 1 94 ? 2.077 6.651 7.989 1.00 93.94 94 ALA A C 1
ATOM 719 O O . ALA A 1 94 ? 2.236 5.696 7.227 1.00 93.94 94 ALA A O 1
ATOM 720 N N . ASP A 1 95 ? 2.688 6.736 9.168 1.00 94.69 95 ASP A N 1
ATOM 721 C CA . ASP A 1 95 ? 3.413 5.635 9.802 1.00 94.69 95 ASP A CA 1
ATOM 722 C C . ASP A 1 95 ? 2.388 4.670 10.431 1.00 94.69 95 ASP A C 1
ATOM 724 O O . ASP A 1 95 ? 2.182 4.653 11.647 1.00 94.69 95 ASP A O 1
ATOM 728 N N . LEU A 1 96 ? 1.677 3.918 9.584 1.00 97.25 96 LEU A N 1
ATOM 729 C CA . LEU A 1 96 ? 0.659 2.966 10.032 1.00 97.25 96 LEU A CA 1
ATOM 730 C C . LEU A 1 96 ? 1.279 1.828 10.855 1.00 97.25 96 LEU A C 1
ATOM 732 O O . LEU A 1 96 ? 2.380 1.355 10.558 1.00 97.25 96 LEU A O 1
ATOM 736 N N . GLU A 1 97 ? 0.547 1.365 11.869 1.00 97.75 97 GLU A N 1
ATOM 737 C CA . GLU A 1 97 ? 0.960 0.250 12.715 1.00 97.75 97 GLU A CA 1
ATOM 738 C C . GLU A 1 97 ? 1.010 -1.032 11.863 1.00 97.75 97 GLU A C 1
ATOM 740 O O . GLU A 1 97 ? -0.005 -1.401 1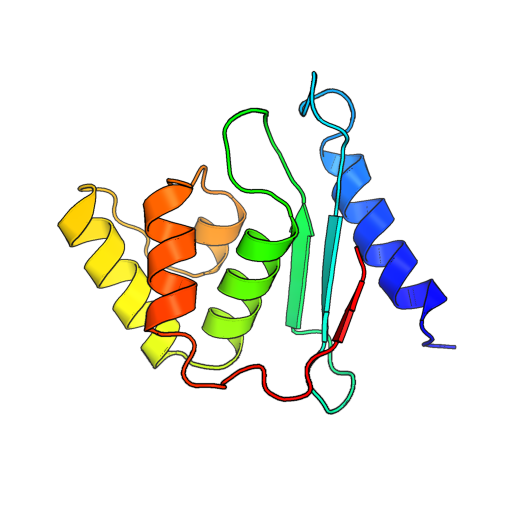1.248 1.00 97.75 97 GLU A O 1
ATOM 745 N N . PRO A 1 98 ? 2.182 -1.689 11.755 1.00 97.31 98 PRO A N 1
ATOM 746 C CA . PRO A 1 98 ? 2.362 -2.759 10.786 1.00 97.31 98 PRO A CA 1
ATOM 747 C C . PRO A 1 98 ? 1.453 -3.964 11.004 1.00 97.31 98 PRO A C 1
ATOM 749 O O . PRO A 1 98 ? 0.835 -4.428 10.047 1.00 97.31 98 PRO A O 1
ATOM 752 N N . ASN A 1 99 ? 1.357 -4.468 12.236 1.00 97.62 99 ASN A N 1
ATOM 753 C CA . ASN A 1 99 ? 0.645 -5.714 12.519 1.00 97.62 99 ASN A CA 1
ATOM 754 C C . ASN A 1 99 ? -0.855 -5.561 12.275 1.00 97.62 99 ASN A C 1
ATOM 756 O O . ASN A 1 99 ? -1.449 -6.383 11.583 1.00 97.62 99 ASN A O 1
ATOM 760 N N . PHE A 1 100 ? -1.449 -4.477 12.774 1.00 98.44 100 PHE A N 1
ATOM 761 C CA . PHE A 1 100 ? -2.842 -4.130 12.530 1.00 98.44 100 PHE A CA 1
ATOM 762 C C . PHE A 1 100 ? -3.119 -4.061 11.031 1.00 98.44 100 PHE A C 1
ATOM 764 O O . PHE A 1 100 ? -4.070 -4.666 10.546 1.00 98.44 100 PHE A O 1
ATOM 771 N N . THR A 1 101 ? -2.272 -3.349 10.285 1.00 98.31 101 THR A N 1
ATOM 772 C CA . THR A 1 101 ? -2.495 -3.141 8.853 1.00 98.31 101 THR A CA 1
ATOM 773 C C . THR A 1 101 ? -2.399 -4.452 8.072 1.00 98.31 101 THR A C 1
ATOM 775 O O . THR A 1 101 ? -3.247 -4.715 7.220 1.00 98.31 101 THR A O 1
ATOM 778 N N . TYR A 1 102 ? -1.409 -5.300 8.373 1.00 97.69 102 TYR A N 1
ATOM 779 C CA . TYR A 1 102 ? -1.275 -6.620 7.752 1.00 97.69 102 TYR A CA 1
ATOM 780 C C . TYR A 1 102 ? -2.485 -7.512 8.032 1.00 97.69 102 TYR A C 1
ATOM 782 O O . TYR A 1 102 ? -3.089 -8.033 7.094 1.00 97.69 102 TYR A O 1
ATOM 790 N N . GLU A 1 103 ? -2.854 -7.663 9.303 1.00 98.50 103 GLU A N 1
ATOM 791 C CA . GLU A 1 103 ? -3.982 -8.503 9.706 1.00 98.50 103 GLU A CA 1
ATOM 792 C C . GLU A 1 103 ? -5.292 -8.003 9.101 1.00 98.50 103 GLU A C 1
ATOM 794 O O . GLU A 1 103 ? -6.067 -8.791 8.558 1.00 98.50 103 GLU A O 1
ATOM 799 N N . TYR A 1 104 ? -5.505 -6.685 9.097 1.00 98.69 104 TYR A N 1
ATOM 800 C CA . TYR A 1 104 ? -6.686 -6.094 8.488 1.00 98.69 104 TYR A CA 1
ATOM 801 C C . TYR A 1 104 ? -6.779 -6.425 6.996 1.00 98.69 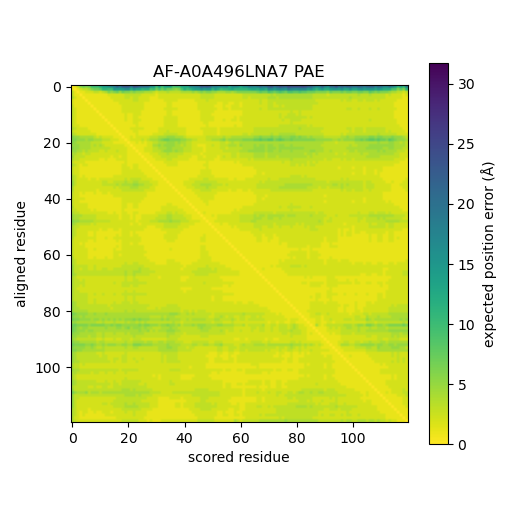104 TYR A C 1
ATOM 803 O O . TYR A 1 104 ? -7.836 -6.852 6.530 1.00 98.69 104 TYR A O 1
ATOM 811 N N . ILE A 1 105 ? -5.687 -6.257 6.239 1.00 98.56 105 ILE A N 1
ATOM 812 C CA . ILE A 1 105 ? -5.656 -6.603 4.812 1.00 98.56 105 ILE A CA 1
ATOM 813 C C . ILE A 1 105 ? -5.987 -8.087 4.627 1.00 98.56 105 ILE A C 1
ATOM 815 O O . ILE A 1 105 ? -6.860 -8.412 3.827 1.00 98.56 105 ILE A O 1
ATOM 819 N N . LEU A 1 106 ? -5.332 -8.985 5.369 1.00 98.25 106 LEU A N 1
ATOM 820 C CA . LEU A 1 106 ? -5.531 -10.432 5.237 1.00 98.25 106 LEU A CA 1
ATOM 821 C C . LEU A 1 106 ? -6.968 -10.870 5.544 1.00 98.25 106 LEU A C 1
ATOM 823 O O . LEU A 1 106 ? -7.477 -11.785 4.904 1.00 98.25 106 LEU A O 1
ATOM 827 N N . GLN A 1 107 ? -7.630 -10.216 6.492 1.00 98.50 107 GLN A N 1
ATOM 828 C CA . GLN A 1 107 ? -8.990 -10.567 6.901 1.00 98.50 107 GLN A CA 1
ATOM 829 C C . GLN A 1 107 ? -10.060 -9.941 5.998 1.00 98.50 107 GLN A C 1
ATOM 831 O O . GLN A 1 107 ? -11.123 -10.532 5.812 1.00 98.50 107 GLN A O 1
ATOM 836 N N . ASN A 1 108 ? -9.783 -8.771 5.412 1.00 98.56 108 ASN A N 1
ATOM 837 C CA . ASN A 1 108 ? -10.804 -7.944 4.762 1.00 98.56 108 ASN A CA 1
ATOM 838 C C . ASN A 1 108 ? -10.579 -7.713 3.259 1.00 98.56 108 ASN A C 1
ATOM 840 O O . ASN A 1 108 ? -11.401 -7.055 2.623 1.00 98.56 108 ASN A O 1
ATOM 844 N N . HIS A 1 109 ? -9.504 -8.235 2.649 1.00 97.69 109 HIS A N 1
ATOM 845 C CA . HIS A 1 109 ? -9.207 -7.971 1.231 1.00 97.69 109 HIS A CA 1
ATOM 846 C C . HIS A 1 109 ? -10.315 -8.429 0.268 1.00 97.69 109 HIS A C 1
ATOM 848 O O . HIS A 1 109 ? -10.387 -7.911 -0.846 1.00 97.69 109 HIS A O 1
ATOM 854 N N . GLY A 1 110 ? -11.141 -9.412 0.654 1.00 97.12 110 GLY A N 1
ATOM 855 C CA . GLY A 1 110 ? -12.351 -9.812 -0.076 1.00 97.12 110 GLY A CA 1
ATOM 856 C C . GLY A 1 110 ? -12.130 -10.130 -1.559 1.00 97.12 110 GLY A C 1
ATOM 857 O O . GLY A 1 110 ? -12.982 -9.817 -2.386 1.00 97.12 110 GLY A O 1
ATOM 858 N N . ASP A 1 111 ? -10.961 -10.671 -1.915 1.00 97.81 111 ASP A N 1
ATOM 859 C CA . ASP A 1 111 ? -10.517 -10.899 -3.301 1.00 97.81 111 ASP A CA 1
ATOM 860 C C . ASP A 1 111 ? -10.576 -9.668 -4.237 1.00 97.81 111 ASP A C 1
ATOM 862 O O . ASP A 1 111 ? -10.511 -9.804 -5.461 1.00 97.81 111 ASP A O 1
ATOM 866 N N . LEU A 1 112 ? -10.621 -8.445 -3.697 1.00 98.00 112 LEU A N 1
ATOM 867 C CA . LEU A 1 112 ? -10.737 -7.199 -4.473 1.00 98.00 112 LEU A CA 1
ATOM 868 C C . LEU A 1 112 ? -9.562 -6.961 -5.441 1.00 98.00 112 LEU A C 1
ATOM 870 O O . LEU A 1 112 ? -9.702 -6.235 -6.428 1.00 98.00 112 LEU A O 1
ATOM 874 N N . LEU A 1 113 ? -8.410 -7.586 -5.181 1.00 98.12 113 LEU A N 1
ATOM 875 C CA . LEU A 1 113 ? -7.217 -7.559 -6.034 1.00 98.12 113 LEU A CA 1
ATOM 876 C C . LEU A 1 113 ? -6.987 -8.878 -6.791 1.00 98.12 113 LEU A C 1
ATOM 878 O O . LEU A 1 113 ? -5.871 -9.167 -7.218 1.00 98.12 113 LEU A O 1
ATOM 882 N N . LYS A 1 114 ? -8.015 -9.708 -6.984 1.00 98.25 114 LYS A N 1
ATOM 883 C CA . LYS A 1 114 ? -7.874 -10.959 -7.737 1.00 98.25 114 LYS A CA 1
ATOM 884 C C . LYS A 1 114 ? -7.362 -10.699 -9.158 1.00 98.25 114 LYS A C 1
ATOM 886 O O . LYS A 1 114 ? -7.946 -9.929 -9.917 1.00 98.25 114 LYS A O 1
ATOM 891 N N . GLY A 1 115 ? -6.267 -11.370 -9.517 1.00 98.12 115 GLY A N 1
ATOM 892 C CA . GLY A 1 115 ? -5.598 -11.200 -10.811 1.00 98.12 115 GLY A CA 1
ATOM 893 C C . GLY A 1 115 ? -4.762 -9.921 -10.936 1.00 98.12 115 GLY A C 1
ATOM 894 O O . GLY A 1 115 ? -4.263 -9.644 -12.022 1.00 98.12 115 GLY A O 1
ATOM 895 N N . ALA A 1 116 ? -4.603 -9.148 -9.856 1.00 98.25 116 ALA A N 1
ATOM 896 C CA . ALA A 1 116 ? -3.677 -8.023 -9.808 1.00 98.25 116 ALA A CA 1
ATOM 897 C C . ALA A 1 116 ? -2.223 -8.476 -10.013 1.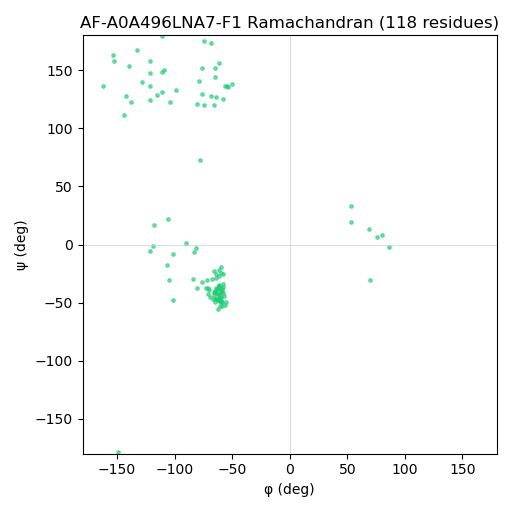00 98.25 116 ALA A C 1
ATOM 899 O O . ALA A 1 116 ? -1.860 -9.622 -9.737 1.00 98.25 116 ALA A O 1
ATOM 900 N N . LYS A 1 117 ? -1.380 -7.545 -10.464 1.00 98.50 117 LYS A N 1
ATOM 901 C CA . LYS A 1 117 ? 0.066 -7.746 -10.617 1.00 98.50 117 LYS A CA 1
ATOM 902 C C . LYS A 1 117 ? 0.809 -6.709 -9.779 1.00 98.50 117 LYS A C 1
ATOM 904 O O . LYS A 1 117 ? 0.456 -5.533 -9.825 1.00 98.50 117 LYS A O 1
ATOM 909 N N . ALA A 1 118 ? 1.844 -7.132 -9.061 1.00 98.38 118 ALA A N 1
ATOM 910 C CA . ALA A 1 118 ? 2.746 -6.242 -8.338 1.00 98.38 118 ALA A CA 1
ATOM 911 C C . ALA A 1 118 ? 4.146 -6.230 -8.975 1.00 98.38 118 ALA A C 1
ATOM 913 O O . ALA A 1 118 ? 4.592 -7.247 -9.507 1.00 98.38 118 ALA A O 1
ATOM 914 N N . TYR A 1 119 ? 4.825 -5.088 -8.891 1.00 98.69 119 TYR A N 1
ATOM 915 C CA . TYR A 1 119 ? 6.245 -4.913 -9.211 1.00 98.69 119 TYR A CA 1
ATOM 916 C C . TYR A 1 119 ? 6.935 -4.381 -7.967 1.00 98.69 119 TYR A C 1
ATOM 918 O O . TYR A 1 119 ? 6.493 -3.350 -7.460 1.00 98.69 119 TYR A O 1
ATOM 926 N N . VAL A 1 120 ? 7.972 -5.073 -7.496 1.00 97.06 120 VAL A N 1
ATOM 927 C CA . VAL A 1 120 ? 8.708 -4.778 -6.257 1.00 97.06 120 VAL A CA 1
ATOM 928 C C . VAL A 1 120 ? 10.200 -4.740 -6.548 1.00 97.06 120 VAL A C 1
ATOM 930 O O . VAL A 1 120 ? 10.653 -5.676 -7.248 1.00 97.06 120 VAL A O 1
#

Foldseek 3Di:
DDDPVNQLVLFVVQLVVQCPQAPPDHRTKKWKAALVRHTQFIAIDRYHPFDHRVLLRLLSSLCSLDVVLVVVLQVVQCVVPVDHDDDSVVSRVDRRNHVSSVVSCVVPVVCSRPNMDMHD

pLDDT: mean 96.98, std 3.27, range [69.06, 98.81]

Nearest PDB structures (foldseek):
  2b3z-assembly1_D  TM=9.207E-01  e=9.895E-04  Bacillus subtilis
  3zpg-assembly1_A-2  TM=9.647E-01  e=8.832E-03  Acinetobacter baumannii
  2w4l-assembly1_F  TM=7.915E-01  e=5.417E-02  Homo sapiens
  2obc-assembly1_A  TM=4.982E-01  e=1.001E-02  Escherichia coli K-12

Mean predicted aligned error: 2.36 Å